Protein AF-A0A9D1NJZ1-F1 (afdb_monomer)

Nearest PDB structures (foldseek):
  5h93-assembly4_D  TM=9.867E-01  e=5.817E-16  Geobacter metallireducens GS-15
  5h93-assembly2_B  TM=9.758E-01  e=5.163E-15  Geobacter metallireducens GS-15
  5h99-assembly2_B  TM=9.747E-01  e=4.877E-14  Geobacter metallireducens GS-15
  5h98-assembly1_A  TM=9.797E-01  e=1.031E-13  Geobacter metallireducens GS-15
  1oe5-assembly1_B  TM=9.627E-01  e=1.416E-12  Xenopus laevis

Foldseek 3Di:
DDDDFDPDDQPLGGDPDPPDPDDDQLVCLVVVLCCVVQVDPCSCVVQDDDDDLAPDWQFDPDNNRDTQDLVNDDPVVNVVRLVVSLVVLLVVCVVSVHLEDEQADDVRQVSCCVSQPPHNRHYYYAYGCHPVDPVNVVPRSVRRVVRCVVVVVDD

Organism: NCBI:txid2840950

Radius of gyration: 17.0 Å; Cα contacts (8 Å, |Δi|>4): 147; chains: 1; bounding box: 35×39×45 Å

Structure (mmCIF, N/CA/C/O backbone):
data_AF-A0A9D1NJZ1-F1
#
_entry.id   AF-A0A9D1NJZ1-F1
#
loop_
_atom_site.group_PDB
_atom_site.id
_atom_site.type_symbol
_atom_site.label_atom_id
_atom_site.label_alt_id
_atom_site.label_comp_id
_atom_site.label_asym_id
_atom_site.label_entity_id
_atom_site.label_seq_id
_atom_site.pdbx_PDB_ins_code
_atom_site.Cartn_x
_atom_site.Cartn_y
_atom_site.Cartn_z
_atom_site.occupancy
_atom_site.B_iso_or_equiv
_atom_site.auth_seq_id
_atom_site.auth_comp_id
_atom_site.auth_asym_id
_atom_site.auth_atom_id
_atom_site.pdbx_PDB_model_num
ATOM 1 N N . GLY A 1 1 ? -8.636 -16.048 -10.833 1.00 86.19 1 GLY A N 1
ATOM 2 C CA . GLY A 1 1 ? -9.006 -15.225 -12.005 1.00 86.19 1 GLY A CA 1
ATOM 3 C C . GLY A 1 1 ? -7.897 -15.270 -13.041 1.00 86.19 1 GLY A C 1
ATOM 4 O O . GLY A 1 1 ? -6.781 -15.626 -12.684 1.00 86.19 1 GLY A O 1
ATOM 5 N N . PHE A 1 2 ? -8.193 -14.935 -14.298 1.00 95.12 2 PHE A N 1
ATOM 6 C CA . PHE A 1 2 ? -7.181 -14.806 -15.356 1.00 95.12 2 PHE A CA 1
ATOM 7 C C . PHE A 1 2 ? -6.346 -13.529 -15.161 1.00 95.12 2 PHE A C 1
ATOM 9 O O . PHE A 1 2 ? -6.890 -12.499 -14.768 1.00 95.12 2 PHE A O 1
ATOM 16 N N . VAL A 1 3 ? -5.039 -13.600 -15.432 1.00 97.31 3 VAL A N 1
ATOM 17 C CA . VAL A 1 3 ? -4.109 -12.461 -15.353 1.00 97.31 3 VAL A CA 1
ATOM 18 C C . VAL A 1 3 ? -3.392 -12.340 -16.694 1.00 97.31 3 VAL A C 1
ATOM 20 O O . VAL A 1 3 ? -2.697 -13.265 -17.107 1.00 97.31 3 VAL A O 1
ATOM 23 N N . GLY A 1 4 ? -3.590 -11.213 -17.379 1.00 95.75 4 GLY A N 1
ATOM 24 C CA . GLY A 1 4 ? -2.911 -10.909 -18.639 1.00 95.75 4 GLY A CA 1
ATOM 25 C C . GLY A 1 4 ? -1.466 -10.443 -18.446 1.00 95.75 4 GLY A C 1
ATOM 26 O O . GLY A 1 4 ? -0.963 -10.354 -17.325 1.00 95.75 4 GLY A O 1
ATOM 27 N N . LYS A 1 5 ? -0.808 -10.104 -19.557 1.00 95.88 5 LYS A N 1
ATOM 28 C CA . LYS A 1 5 ? 0.559 -9.570 -19.569 1.00 95.88 5 LYS A CA 1
ATOM 29 C C . LYS A 1 5 ? 0.586 -8.078 -19.903 1.00 95.88 5 LYS A C 1
ATOM 31 O O . LYS A 1 5 ? -0.270 -7.619 -20.663 1.00 95.88 5 LYS A O 1
ATOM 36 N N . PRO A 1 6 ? 1.562 -7.315 -19.377 1.00 96.19 6 PRO A N 1
ATOM 37 C CA . PRO A 1 6 ? 1.772 -5.944 -19.816 1.00 96.19 6 PRO A CA 1
ATOM 38 C C . PRO A 1 6 ? 2.194 -5.917 -21.299 1.00 96.19 6 PRO A C 1
ATOM 40 O O . PRO A 1 6 ? 2.847 -6.856 -21.757 1.00 96.19 6 PRO A O 1
ATOM 43 N N . PRO A 1 7 ? 1.902 -4.835 -22.050 1.00 96.50 7 PRO A N 1
ATOM 44 C CA . PRO A 1 7 ? 2.273 -4.731 -23.467 1.00 96.50 7 PRO A CA 1
ATOM 45 C C . PRO A 1 7 ? 3.777 -4.873 -23.727 1.00 96.50 7 PRO A C 1
ATOM 47 O O . PRO A 1 7 ? 4.197 -5.330 -24.786 1.00 96.50 7 PRO A O 1
ATOM 50 N N . ARG A 1 8 ? 4.595 -4.458 -22.753 1.00 94.88 8 ARG A N 1
ATOM 51 C CA . ARG A 1 8 ? 6.045 -4.643 -22.740 1.00 94.88 8 ARG A CA 1
ATOM 52 C C . ARG A 1 8 ? 6.431 -5.258 -21.407 1.00 94.88 8 ARG A C 1
ATOM 54 O O . ARG A 1 8 ? 6.235 -4.644 -20.361 1.00 94.88 8 ARG A O 1
ATOM 61 N N . GLU A 1 9 ? 6.966 -6.468 -21.460 1.00 95.88 9 GLU A N 1
ATOM 62 C CA . GLU A 1 9 ? 7.385 -7.230 -20.290 1.00 95.88 9 GLU A CA 1
ATOM 63 C C . GLU A 1 9 ? 8.910 -7.278 -20.230 1.00 95.88 9 GLU A C 1
ATOM 65 O O . GLU A 1 9 ? 9.574 -7.601 -21.215 1.00 95.88 9 GLU A O 1
ATOM 70 N N . HIS A 1 10 ? 9.477 -6.950 -19.071 1.00 96.06 10 HIS A N 1
ATOM 71 C CA . HIS A 1 10 ? 10.912 -7.084 -18.871 1.00 96.06 10 HIS A CA 1
ATOM 72 C C . HIS A 1 10 ? 11.255 -8.565 -18.606 1.00 96.06 10 HIS A C 1
ATOM 74 O O . HIS A 1 10 ? 10.674 -9.139 -17.682 1.00 96.06 10 HIS A O 1
ATOM 80 N N . PRO A 1 11 ? 12.236 -9.184 -19.298 1.00 94.31 11 PRO A N 1
ATOM 81 C CA . PRO A 1 11 ? 12.543 -10.614 -19.146 1.00 94.31 11 PRO A CA 1
ATOM 82 C C . PRO A 1 11 ? 12.862 -11.055 -17.708 1.00 94.31 11 PRO A C 1
ATOM 84 O O . PRO A 1 11 ? 12.484 -12.141 -17.288 1.00 94.31 11 PRO A O 1
ATOM 87 N N . ALA A 1 12 ? 13.506 -10.193 -16.911 1.00 94.56 12 ALA A N 1
ATOM 88 C CA . ALA A 1 12 ? 13.786 -10.453 -15.489 1.00 94.56 12 ALA A CA 1
ATOM 89 C C . ALA A 1 12 ? 12.567 -10.297 -14.542 1.00 94.56 12 ALA A C 1
ATOM 91 O O . ALA A 1 12 ? 12.650 -10.603 -13.346 1.00 94.56 12 ALA A O 1
ATOM 92 N N . LYS A 1 13 ? 11.435 -9.780 -15.036 1.00 94.62 13 LYS A N 1
ATOM 93 C CA . LYS A 1 13 ? 10.221 -9.472 -14.261 1.00 94.62 13 LYS A CA 1
ATOM 94 C C . LYS A 1 13 ? 8.954 -9.978 -14.978 1.00 94.62 13 LYS A C 1
ATOM 96 O O . LYS A 1 13 ? 8.049 -9.180 -15.212 1.00 94.62 13 LYS A O 1
ATOM 101 N N . PRO A 1 14 ? 8.871 -11.280 -15.315 1.00 95.50 14 PRO A N 1
ATOM 102 C CA . PRO A 1 14 ? 7.693 -11.822 -15.977 1.00 95.50 14 PRO A CA 1
ATOM 103 C C . PRO A 1 14 ? 6.471 -11.779 -15.055 1.00 95.50 14 PRO A C 1
ATOM 105 O O . PRO A 1 14 ? 6.583 -11.999 -13.844 1.00 95.50 14 PRO A O 1
ATOM 108 N N . VAL A 1 15 ? 5.307 -11.518 -15.644 1.00 97.00 15 VAL A N 1
ATOM 109 C CA . VAL A 1 15 ? 3.993 -11.602 -15.015 1.00 97.00 15 VAL A CA 1
ATOM 110 C C . VAL A 1 15 ? 3.419 -12.986 -15.301 1.00 97.00 15 VAL A C 1
ATOM 112 O O . VAL A 1 15 ? 2.928 -13.282 -16.388 1.00 97.00 15 VAL A O 1
ATOM 115 N N . GLU A 1 16 ? 3.499 -13.844 -14.289 1.00 96.81 16 GLU A N 1
ATOM 116 C CA . GLU A 1 16 ? 3.049 -15.244 -14.343 1.00 96.81 16 GLU A CA 1
ATOM 117 C C . GLU A 1 16 ? 1.679 -15.437 -13.660 1.00 96.81 16 GLU A C 1
ATOM 119 O O . GLU A 1 16 ? 1.163 -16.549 -13.563 1.00 96.81 16 GLU A O 1
ATOM 124 N N . GLY A 1 17 ? 1.072 -14.352 -13.164 1.00 96.62 17 GLY A N 1
ATOM 125 C CA . GLY A 1 17 ? -0.200 -14.390 -12.444 1.00 96.62 17 GLY A CA 1
ATOM 126 C C . GLY A 1 17 ? -0.156 -15.340 -11.243 1.00 96.62 17 GLY A C 1
ATOM 127 O O . GLY A 1 17 ? 0.803 -15.344 -10.473 1.00 96.62 17 GLY A O 1
ATOM 128 N N . PHE A 1 18 ? -1.189 -16.174 -11.106 1.00 96.94 18 PHE A N 1
ATOM 129 C CA . PHE A 1 18 ? -1.283 -17.180 -10.040 1.00 96.94 18 PHE A CA 1
ATOM 130 C C . PHE A 1 18 ? -0.278 -18.337 -10.180 1.00 96.94 18 PHE A C 1
ATOM 132 O O . PHE A 1 18 ? -0.122 -19.102 -9.235 1.00 96.94 18 PHE A O 1
ATOM 139 N N . ALA A 1 19 ? 0.410 -18.465 -11.321 1.00 96.25 19 ALA A N 1
ATOM 140 C CA . ALA A 1 19 ? 1.456 -19.466 -11.526 1.00 96.25 19 ALA A CA 1
ATOM 141 C C . ALA A 1 19 ? 2.852 -18.983 -11.084 1.00 96.25 19 ALA A C 1
ATOM 143 O O . ALA A 1 19 ? 3.814 -19.741 -11.179 1.00 96.25 19 ALA A O 1
ATOM 144 N N . CYS A 1 20 ? 2.982 -17.740 -10.602 1.00 96.94 20 CYS A N 1
ATOM 145 C CA . CYS A 1 20 ? 4.254 -17.199 -10.128 1.00 96.94 20 CYS A CA 1
ATOM 146 C C . CYS A 1 20 ? 4.817 -18.052 -8.972 1.00 96.94 20 CYS A C 1
ATOM 148 O O . CYS A 1 20 ? 4.183 -18.137 -7.917 1.00 96.94 20 CYS A O 1
ATOM 150 N N . PRO A 1 21 ? 6.027 -18.631 -9.102 1.00 95.88 21 PRO A N 1
ATOM 151 C CA . PRO A 1 21 ? 6.611 -19.475 -8.058 1.00 95.88 21 PRO A CA 1
ATOM 152 C C . PRO A 1 21 ? 7.245 -18.656 -6.922 1.00 95.88 21 PRO A C 1
ATOM 154 O O . PRO A 1 21 ? 7.689 -19.207 -5.913 1.00 95.88 21 PRO A O 1
ATOM 157 N N . ARG A 1 22 ? 7.347 -17.330 -7.085 1.00 95.19 22 ARG A N 1
ATOM 158 C CA . ARG A 1 22 ? 8.000 -16.436 -6.126 1.00 95.19 22 ARG A CA 1
ATOM 159 C C . ARG A 1 22 ? 7.018 -15.998 -5.045 1.00 95.19 22 ARG A C 1
ATOM 161 O O . ARG A 1 22 ? 5.9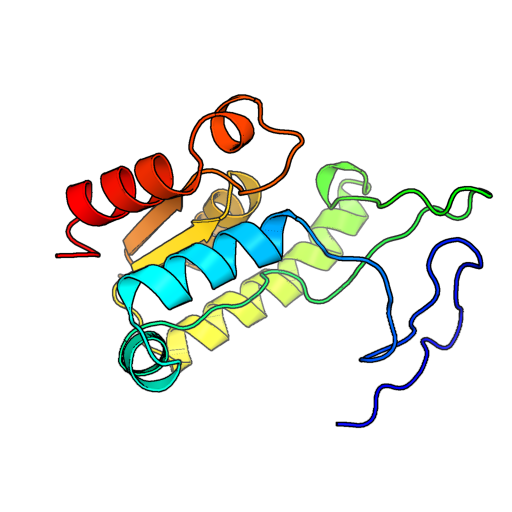40 -15.494 -5.337 1.00 95.19 22 ARG A O 1
ATOM 168 N N . SER A 1 23 ? 7.450 -16.091 -3.789 1.00 94.00 23 SER A N 1
ATOM 169 C CA . SER A 1 23 ? 6.730 -15.513 -2.653 1.00 94.00 23 SER A CA 1
ATOM 170 C C . SER A 1 23 ? 7.249 -14.108 -2.360 1.00 94.00 23 SER A C 1
ATOM 172 O O . SER A 1 23 ? 8.434 -13.919 -2.087 1.00 94.00 23 SER A O 1
ATOM 174 N N . GLU A 1 24 ? 6.354 -13.124 -2.335 1.00 95.25 24 GLU A N 1
ATOM 175 C CA . GLU A 1 24 ? 6.681 -11.767 -1.895 1.00 95.25 24 GLU A CA 1
ATOM 176 C C . GLU A 1 24 ? 6.655 -11.708 -0.357 1.00 95.25 24 GLU A C 1
ATOM 178 O O . GLU A 1 24 ? 5.639 -11.989 0.280 1.00 95.25 24 GLU A O 1
ATOM 183 N N . VAL A 1 25 ? 7.808 -11.427 0.258 1.00 95.56 25 VAL A N 1
ATOM 184 C CA . VAL A 1 25 ? 8.009 -11.545 1.715 1.00 95.56 25 VAL A CA 1
ATOM 185 C C . VAL A 1 25 ? 7.184 -10.521 2.496 1.00 95.56 25 VAL A C 1
ATOM 187 O O . VAL A 1 25 ? 6.670 -10.839 3.568 1.00 95.56 25 VAL A O 1
ATOM 190 N N . SER A 1 26 ? 7.048 -9.304 1.976 1.00 95.38 26 SER A N 1
ATOM 191 C CA . SER A 1 26 ? 6.344 -8.203 2.636 1.00 95.38 26 SER A CA 1
ATOM 192 C C . SER A 1 26 ? 4.849 -8.505 2.740 1.00 95.38 26 SER A C 1
ATOM 194 O O . SER A 1 26 ? 4.281 -8.426 3.826 1.00 95.38 26 SER A O 1
ATOM 196 N N . GLY A 1 27 ? 4.233 -8.939 1.643 1.00 96.69 27 GLY A N 1
ATOM 197 C CA . GLY A 1 27 ? 2.845 -9.371 1.560 1.00 96.69 27 GLY A CA 1
ATOM 198 C C . GLY A 1 27 ? 2.597 -10.630 2.378 1.00 96.69 27 GLY A C 1
ATOM 199 O O . GLY A 1 27 ? 1.612 -10.690 3.105 1.00 96.69 27 GLY A O 1
ATOM 200 N N . LYS A 1 28 ? 3.523 -11.601 2.363 1.00 97.06 28 LYS A N 1
ATOM 201 C CA . LYS A 1 28 ? 3.428 -12.783 3.235 1.00 97.06 28 LYS A CA 1
ATOM 202 C C . LYS A 1 28 ? 3.389 -12.398 4.718 1.00 97.06 28 LYS A C 1
ATOM 204 O O . LYS A 1 28 ? 2.599 -12.968 5.463 1.00 97.06 28 LYS A O 1
ATOM 209 N N . ARG A 1 29 ? 4.217 -11.440 5.149 1.00 97.50 29 ARG A N 1
ATOM 210 C CA . ARG A 1 29 ? 4.210 -10.919 6.529 1.00 97.50 29 ARG A CA 1
ATOM 211 C C . ARG A 1 29 ? 2.910 -10.175 6.845 1.00 97.50 29 ARG A C 1
ATOM 213 O O . ARG A 1 29 ? 2.293 -10.468 7.862 1.00 97.50 29 ARG A O 1
ATOM 220 N N . LEU A 1 30 ? 2.490 -9.266 5.963 1.00 97.88 30 LEU A N 1
ATOM 221 C CA . LEU A 1 30 ? 1.275 -8.461 6.121 1.00 97.88 30 LEU A CA 1
ATOM 222 C C . LEU A 1 30 ? 0.023 -9.336 6.243 1.00 97.88 30 LEU A C 1
ATOM 224 O O . LEU A 1 30 ? -0.665 -9.306 7.260 1.00 97.88 30 LEU A O 1
ATOM 228 N N . TRP A 1 31 ? -0.238 -10.158 5.228 1.00 98.19 31 TRP A N 1
ATOM 229 C CA . TRP A 1 31 ? -1.418 -11.017 5.188 1.00 98.19 31 TRP A CA 1
ATOM 230 C C . TRP A 1 31 ? -1.338 -12.161 6.199 1.00 98.19 31 TRP A C 1
ATOM 232 O O . TRP A 1 31 ? -2.369 -12.608 6.693 1.00 98.19 31 TRP A O 1
ATOM 242 N N . GLY A 1 32 ? -0.128 -12.606 6.552 1.00 97.94 32 GLY A N 1
ATOM 243 C CA . GLY A 1 32 ? 0.094 -13.559 7.637 1.00 97.94 32 GLY A CA 1
ATOM 244 C C . GLY A 1 32 ? -0.389 -13.026 8.987 1.00 97.94 32 GLY A C 1
ATOM 245 O O . GLY A 1 32 ? -1.159 -13.713 9.650 1.00 97.94 32 GLY A O 1
ATOM 246 N N . LEU A 1 33 ? -0.019 -11.789 9.346 1.00 97.88 33 LEU A N 1
ATOM 247 C CA . LEU A 1 33 ? -0.494 -11.134 10.572 1.00 97.88 33 LEU A CA 1
ATOM 248 C C . LEU A 1 33 ? -2.019 -10.997 10.585 1.00 97.88 33 LEU A C 1
ATOM 250 O O . LEU A 1 33 ? -2.656 -11.295 11.591 1.00 97.88 33 LEU A O 1
ATOM 254 N N . PHE A 1 34 ? -2.620 -10.559 9.477 1.00 97.75 34 PHE A N 1
ATOM 255 C CA . PHE A 1 34 ? -4.075 -10.409 9.423 1.00 97.75 34 PHE A CA 1
ATOM 256 C C . PHE A 1 34 ? -4.790 -11.758 9.520 1.00 97.75 34 PHE A C 1
ATOM 258 O O . PHE A 1 34 ? -5.770 -11.878 10.246 1.00 97.75 34 PHE A O 1
ATOM 265 N N . ARG A 1 35 ? -4.262 -12.806 8.882 1.00 97.94 35 ARG A N 1
ATOM 266 C CA . ARG A 1 35 ? -4.788 -14.164 9.045 1.00 97.94 35 ARG A CA 1
ATOM 267 C C . ARG A 1 35 ? -4.709 -14.636 10.498 1.00 97.94 35 ARG A C 1
ATOM 269 O O . ARG A 1 35 ? -5.680 -15.194 10.992 1.00 97.94 35 ARG A O 1
ATOM 276 N N . GLU A 1 36 ? -3.576 -14.431 11.165 1.00 97.81 36 GLU A N 1
ATOM 277 C CA . GLU A 1 36 ? -3.382 -14.832 12.565 1.00 97.81 36 GLU A CA 1
ATOM 278 C C . GLU A 1 36 ? -4.338 -14.091 13.508 1.00 97.81 36 GLU A C 1
ATOM 280 O O . GLU A 1 36 ? -4.941 -14.708 14.380 1.00 97.81 36 GLU A O 1
ATOM 285 N N . ARG A 1 37 ? -4.518 -12.783 13.299 1.00 97.06 37 ARG A N 1
ATOM 286 C CA . ARG A 1 37 ? -5.340 -11.934 14.165 1.00 97.06 37 ARG A CA 1
ATOM 287 C C . ARG A 1 37 ? -6.845 -12.085 13.932 1.00 97.06 37 ARG A C 1
ATOM 289 O O . ARG A 1 37 ? -7.601 -12.078 14.896 1.00 97.06 37 ARG A O 1
ATOM 296 N N . PHE A 1 38 ? -7.282 -12.173 12.676 1.00 97.44 38 PHE A N 1
ATOM 297 C CA . PHE A 1 38 ? -8.705 -12.117 12.312 1.00 97.44 38 PHE A CA 1
ATOM 298 C C . PHE A 1 38 ? -9.299 -13.490 11.962 1.00 97.44 38 PHE A C 1
ATOM 300 O O . PHE A 1 38 ? -10.519 -13.652 11.961 1.00 97.44 38 PHE A O 1
ATOM 307 N N . GLY A 1 39 ? -8.464 -14.500 11.694 1.00 98.12 39 GLY A N 1
ATOM 308 C CA . GLY A 1 39 ? -8.882 -15.863 11.355 1.00 98.12 39 GLY A CA 1
ATOM 309 C C . GLY A 1 39 ? -9.401 -15.995 9.922 1.00 98.12 39 GLY A C 1
ATOM 310 O O . GLY A 1 39 ? -8.810 -16.722 9.119 1.00 98.12 39 GLY A O 1
ATOM 311 N N . THR A 1 40 ? -10.477 -15.279 9.590 1.00 98.00 40 THR A N 1
ATOM 312 C CA . THR A 1 40 ? -11.088 -15.262 8.255 1.00 98.00 40 THR A CA 1
ATOM 313 C C . THR A 1 40 ? -10.926 -13.901 7.567 1.00 98.00 40 THR A C 1
ATOM 315 O O . THR A 1 40 ? -10.777 -12.878 8.244 1.00 98.00 40 THR A O 1
ATOM 318 N N . PRO A 1 41 ? -10.955 -13.852 6.221 1.00 98.00 41 PRO A N 1
ATOM 319 C CA . PRO A 1 41 ? -10.972 -12.591 5.486 1.00 98.00 41 PRO A CA 1
ATOM 320 C C . PRO A 1 41 ? -12.157 -11.698 5.861 1.00 98.00 41 PRO A C 1
ATOM 322 O O . PRO A 1 41 ? -11.976 -10.494 5.982 1.00 98.00 41 PRO A O 1
ATOM 325 N N . GLU A 1 42 ? -13.343 -12.266 6.088 1.00 98.44 42 GLU A N 1
ATOM 326 C CA . GLU A 1 42 ? -14.565 -11.518 6.413 1.00 98.44 42 GLU A CA 1
ATOM 327 C C . GLU A 1 42 ? -14.396 -10.706 7.700 1.00 98.44 42 GLU A C 1
ATOM 329 O O . GLU A 1 42 ? -14.796 -9.549 7.750 1.00 98.44 42 GLU A O 1
ATOM 334 N N . ASN A 1 43 ? -13.728 -11.272 8.709 1.00 98.12 43 ASN A N 1
ATOM 335 C CA . ASN A 1 43 ? -13.458 -10.573 9.965 1.00 98.12 43 ASN A CA 1
ATOM 336 C C . ASN A 1 43 ? -12.484 -9.399 9.791 1.00 98.12 43 ASN A C 1
ATOM 338 O O . ASN A 1 43 ? -12.601 -8.407 10.502 1.00 98.12 43 ASN A O 1
ATOM 342 N N . PHE A 1 44 ? -11.518 -9.503 8.870 1.00 98.12 44 PHE A N 1
ATOM 343 C CA . PHE A 1 44 ? -10.635 -8.383 8.535 1.00 98.12 44 PHE A CA 1
ATOM 344 C C . PHE A 1 44 ? -11.395 -7.326 7.728 1.00 98.12 44 PHE A C 1
ATOM 346 O O . PHE A 1 44 ? -11.411 -6.157 8.090 1.00 98.12 44 PHE A O 1
ATOM 353 N N . PHE A 1 45 ? -12.068 -7.732 6.651 1.00 98.19 45 PHE A N 1
ATOM 354 C CA . PHE A 1 45 ? -12.726 -6.802 5.733 1.00 98.19 45 PHE A CA 1
ATOM 355 C C . PHE A 1 45 ? -14.024 -6.187 6.270 1.00 98.19 45 PHE A C 1
ATOM 357 O O . PHE A 1 45 ? -14.541 -5.267 5.642 1.00 98.19 45 PHE A O 1
ATOM 364 N N . ALA A 1 46 ? -14.533 -6.648 7.417 1.00 97.75 46 ALA A N 1
ATOM 365 C CA . ALA A 1 46 ? -15.640 -5.998 8.115 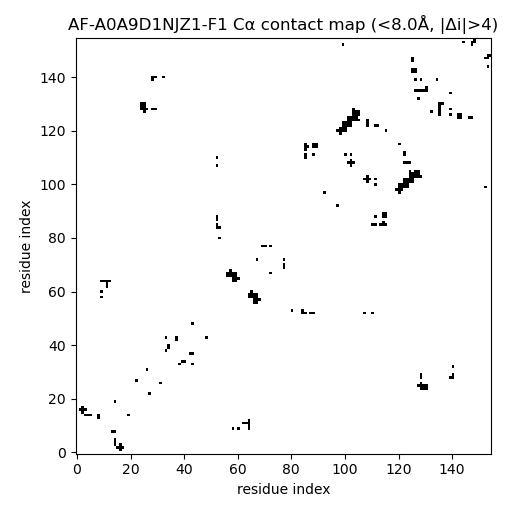1.00 97.75 46 ALA A CA 1
ATOM 366 C C . ALA A 1 46 ? -15.305 -4.545 8.499 1.00 97.75 46 ALA A C 1
ATOM 368 O O . ALA A 1 46 ? -16.157 -3.678 8.361 1.00 97.75 46 ALA A O 1
ATOM 369 N N . GLU A 1 47 ? -14.064 -4.282 8.929 1.00 96.88 47 GLU A N 1
ATOM 370 C CA . GLU A 1 47 ? -13.637 -2.971 9.455 1.00 96.88 47 GLU A CA 1
ATOM 371 C C . GLU A 1 47 ? -12.296 -2.485 8.864 1.00 96.88 47 GLU A C 1
ATOM 373 O O . GLU A 1 47 ? -11.803 -1.407 9.206 1.00 96.88 47 GLU A O 1
ATOM 378 N N . HIS A 1 48 ? -11.661 -3.262 7.975 1.00 98.31 48 HIS A N 1
ATOM 379 C CA . HIS A 1 48 ? -10.372 -2.917 7.370 1.00 98.31 48 HIS A CA 1
ATOM 380 C C . HIS A 1 48 ? -10.395 -3.028 5.847 1.00 98.31 48 HIS A C 1
ATOM 382 O O . HIS A 1 48 ? -10.994 -3.918 5.254 1.00 98.31 48 HIS A O 1
ATOM 388 N N . PHE A 1 49 ? -9.637 -2.150 5.195 1.00 98.12 49 PHE A N 1
ATOM 389 C CA . PHE A 1 49 ? -9.389 -2.204 3.760 1.00 98.12 49 PHE A CA 1
ATOM 390 C C . PHE A 1 49 ? -7.914 -1.916 3.478 1.00 98.12 49 PHE A C 1
ATOM 392 O O . PHE A 1 49 ? -7.291 -1.093 4.150 1.00 98.12 49 PHE A O 1
ATOM 399 N N . ALA A 1 50 ? -7.338 -2.597 2.486 1.00 97.62 50 ALA A N 1
ATOM 400 C CA . ALA A 1 50 ? -5.941 -2.425 2.103 1.00 97.62 50 ALA A CA 1
ATOM 401 C C . ALA A 1 50 ? -5.840 -1.960 0.648 1.00 97.62 50 ALA A C 1
ATOM 403 O O . ALA A 1 50 ? -6.331 -2.626 -0.262 1.00 97.62 50 ALA A O 1
ATOM 404 N N . ALA A 1 51 ? -5.144 -0.845 0.432 1.00 97.19 51 ALA A N 1
ATOM 405 C CA . ALA A 1 51 ? -4.896 -0.276 -0.886 1.00 97.19 51 ALA A CA 1
ATOM 406 C C . ALA A 1 51 ? -3.441 0.180 -1.021 1.00 97.19 51 ALA A C 1
ATOM 408 O O . ALA A 1 51 ? -2.805 0.587 -0.048 1.00 97.19 51 ALA A O 1
ATOM 409 N N . ASN A 1 52 ? -2.930 0.152 -2.250 1.00 96.12 52 ASN A N 1
ATOM 410 C CA . ASN A 1 52 ? -1.698 0.852 -2.589 1.00 96.12 52 ASN A CA 1
ATOM 411 C C . ASN A 1 52 ? -2.021 2.301 -2.949 1.00 96.12 52 ASN A C 1
ATOM 413 O O . ASN A 1 52 ? -2.994 2.564 -3.648 1.00 96.12 52 ASN A O 1
ATOM 417 N N . PHE A 1 53 ? -1.151 3.224 -2.541 1.00 95.62 53 PHE A N 1
ATOM 418 C CA . PHE A 1 53 ? -1.218 4.618 -2.984 1.00 95.62 53 PHE A CA 1
ATOM 419 C C . PHE A 1 53 ? -1.087 4.737 -4.510 1.00 95.62 53 PHE A C 1
ATOM 421 O O . PHE A 1 53 ? -1.831 5.466 -5.157 1.00 95.62 53 PHE A O 1
ATOM 428 N N . CYS A 1 54 ? -0.148 3.982 -5.085 1.00 94.12 54 CYS A N 1
ATOM 429 C CA . CYS A 1 54 ? 0.112 3.950 -6.515 1.00 94.12 54 CYS A CA 1
ATOM 430 C C . CYS A 1 54 ? -0.030 2.515 -7.049 1.00 94.12 54 CYS A C 1
ATOM 432 O O . CYS A 1 54 ? 0.606 1.610 -6.502 1.00 94.12 54 CYS A O 1
ATOM 434 N N . PRO A 1 55 ? -0.826 2.286 -8.112 1.00 94.38 55 PRO A N 1
ATOM 435 C CA . PRO A 1 55 ? -0.997 0.962 -8.707 1.00 94.38 55 PRO A CA 1
ATOM 436 C C . PRO A 1 55 ? 0.121 0.586 -9.695 1.00 94.38 55 PRO A C 1
ATOM 438 O O . PRO A 1 55 ? 0.128 -0.532 -10.208 1.00 94.38 55 PRO A O 1
ATOM 441 N N . LEU A 1 56 ? 1.043 1.505 -10.004 1.00 94.44 56 LEU A N 1
ATOM 442 C CA . LEU A 1 56 ? 2.080 1.307 -11.015 1.00 94.44 56 LEU A CA 1
ATOM 443 C C . LEU A 1 56 ? 3.371 0.740 -10.420 1.00 94.44 56 LEU A C 1
ATOM 445 O O . LEU A 1 56 ? 3.799 1.105 -9.325 1.00 94.44 56 LEU A O 1
ATOM 449 N N . LEU A 1 57 ? 4.026 -0.117 -11.204 1.00 94.25 57 LEU A N 1
ATOM 450 C CA . LEU A 1 57 ? 5.363 -0.636 -10.943 1.00 94.25 57 LEU A CA 1
ATOM 451 C C . LEU A 1 57 ? 6.330 -0.068 -11.985 1.00 94.25 57 LEU A C 1
ATOM 453 O O . LEU A 1 57 ? 6.138 -0.278 -13.182 1.00 94.25 57 LEU A O 1
ATOM 457 N N . PHE A 1 58 ? 7.388 0.601 -11.532 1.00 94.50 58 PHE A N 1
ATOM 458 C CA . PHE A 1 58 ? 8.420 1.145 -12.410 1.00 94.50 58 PHE A CA 1
ATOM 459 C C . PHE A 1 58 ? 9.641 0.229 -12.410 1.00 94.50 58 PHE A C 1
ATOM 461 O O . PHE A 1 58 ? 10.157 -0.158 -11.361 1.00 94.50 58 PHE A O 1
ATOM 468 N N . ILE A 1 59 ? 10.111 -0.131 -13.599 1.00 94.38 59 ILE A N 1
ATOM 469 C CA . ILE A 1 59 ? 11.235 -1.047 -13.787 1.00 94.38 59 ILE A CA 1
ATOM 470 C C . ILE A 1 59 ? 12.272 -0.339 -14.653 1.00 94.38 59 ILE A C 1
ATOM 472 O O . ILE A 1 59 ? 11.953 0.149 -15.735 1.00 94.38 59 ILE A O 1
ATOM 476 N N . ALA A 1 60 ? 13.518 -0.288 -14.186 1.00 92.75 60 ALA A N 1
ATOM 477 C CA . ALA A 1 60 ? 14.622 0.244 -14.972 1.00 92.75 60 ALA A CA 1
ATOM 478 C C . ALA A 1 60 ? 14.859 -0.621 -16.218 1.00 92.75 60 ALA A C 1
ATOM 480 O O . ALA A 1 60 ? 14.899 -1.845 -16.113 1.00 92.75 60 ALA A O 1
ATOM 481 N N . GLY A 1 61 ? 15.117 0.009 -17.366 1.00 90.50 61 GLY A N 1
ATOM 482 C CA . GLY A 1 61 ? 15.421 -0.674 -18.633 1.00 90.50 61 GLY A CA 1
ATOM 483 C C . GLY A 1 61 ? 16.801 -1.343 -18.705 1.00 90.50 61 GLY A C 1
ATOM 484 O O . GLY A 1 61 ? 17.311 -1.558 -19.797 1.00 90.50 61 GLY A O 1
ATOM 485 N N . ASN A 1 62 ? 17.434 -1.627 -17.563 1.00 91.62 62 ASN A N 1
ATOM 486 C CA . ASN A 1 62 ? 18.682 -2.387 -17.508 1.00 91.62 62 ASN A CA 1
ATOM 487 C C . ASN A 1 62 ? 18.400 -3.891 -17.487 1.00 91.62 62 ASN A C 1
ATOM 489 O O . ASN A 1 62 ? 17.336 -4.303 -17.050 1.00 91.62 62 ASN A O 1
ATOM 493 N N . GLU A 1 63 ? 19.386 -4.717 -17.841 1.00 91.00 63 GLU A N 1
ATOM 494 C CA . GLU A 1 63 ? 19.240 -6.182 -17.936 1.00 91.00 63 GLU A CA 1
ATOM 495 C C . GLU A 1 63 ? 18.651 -6.856 -16.685 1.00 91.00 63 GLU A C 1
ATOM 497 O O . GLU A 1 63 ? 18.021 -7.910 -16.767 1.00 91.00 63 GLU A O 1
ATOM 502 N N . ARG A 1 64 ? 18.842 -6.259 -15.503 1.00 91.88 64 ARG A N 1
ATOM 503 C CA . ARG A 1 64 ? 18.366 -6.812 -14.228 1.00 91.88 64 ARG A CA 1
ATOM 504 C C . ARG A 1 64 ? 16.919 -6.438 -13.906 1.00 91.88 64 ARG A C 1
ATOM 506 O O . ARG A 1 64 ? 16.374 -6.968 -12.936 1.00 91.88 64 ARG A O 1
ATOM 513 N N . GLY A 1 65 ? 16.298 -5.526 -14.657 1.00 92.25 65 GLY A N 1
ATOM 514 C CA . GLY A 1 65 ? 14.949 -5.033 -14.388 1.00 92.25 65 GLY A CA 1
ATOM 515 C C . GLY A 1 65 ? 14.806 -4.521 -12.954 1.00 92.25 65 GLY A C 1
ATOM 516 O O . GLY A 1 65 ? 13.911 -4.953 -12.220 1.00 92.25 65 GLY A O 1
ATOM 517 N N . LYS A 1 66 ? 15.740 -3.672 -12.498 1.00 93.38 66 LYS A N 1
ATOM 518 C CA . LYS A 1 66 ? 15.720 -3.150 -11.120 1.00 93.38 66 LYS A CA 1
ATOM 519 C C . LYS A 1 66 ? 14.402 -2.410 -10.859 1.00 93.38 66 LYS A C 1
ATOM 521 O O . LYS A 1 66 ? 14.001 -1.572 -11.660 1.00 93.38 66 LYS A O 1
ATOM 526 N N . ASN A 1 67 ? 13.769 -2.692 -9.719 1.00 92.69 67 ASN A N 1
ATOM 527 C CA . ASN A 1 67 ? 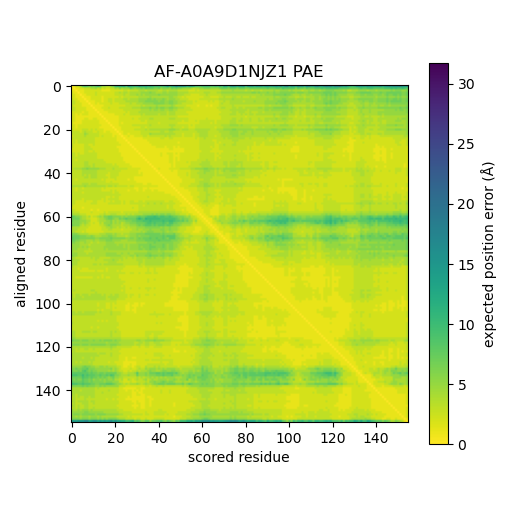12.594 -1.945 -9.280 1.00 92.69 67 ASN A CA 1
ATOM 528 C C . ASN A 1 67 ? 12.977 -0.490 -8.985 1.00 92.69 67 ASN A C 1
ATOM 530 O O . ASN A 1 67 ? 13.922 -0.257 -8.226 1.00 92.69 67 ASN A O 1
ATOM 534 N N . LEU A 1 68 ? 12.245 0.455 -9.562 1.00 92.00 68 LEU A N 1
ATOM 535 C CA . LEU A 1 68 ? 12.367 1.877 -9.278 1.00 92.00 68 LEU A CA 1
ATOM 536 C C . LEU A 1 68 ? 11.244 2.260 -8.321 1.00 92.00 68 LEU A C 1
ATOM 538 O O . LEU A 1 68 ? 10.062 2.141 -8.641 1.00 92.00 68 LEU A O 1
ATOM 542 N N . THR A 1 69 ? 11.611 2.681 -7.116 1.00 86.50 69 THR A N 1
ATOM 543 C CA . THR A 1 69 ? 10.641 3.293 -6.204 1.00 86.50 69 THR A CA 1
ATOM 544 C C . THR A 1 69 ? 10.366 4.729 -6.650 1.00 86.50 69 THR A C 1
ATOM 546 O O . THR A 1 69 ? 11.172 5.288 -7.396 1.00 86.50 69 THR A O 1
ATOM 549 N N . PRO A 1 70 ? 9.284 5.373 -6.175 1.00 82.69 70 PRO A N 1
ATOM 550 C CA . PRO A 1 70 ? 9.050 6.789 -6.456 1.00 82.69 70 PRO A CA 1
ATOM 551 C C . PRO A 1 70 ? 10.267 7.667 -6.129 1.00 82.69 70 PRO A C 1
ATOM 553 O O . PRO A 1 70 ? 10.597 8.559 -6.891 1.00 82.69 70 PRO A O 1
ATOM 556 N N . GLU A 1 71 ? 11.009 7.349 -5.064 1.00 82.12 71 GLU A N 1
ATOM 557 C CA . GLU A 1 71 ? 12.276 8.001 -4.673 1.00 82.12 71 GLU A CA 1
ATOM 558 C C . GLU A 1 71 ? 13.372 7.946 -5.756 1.00 82.12 71 GLU A C 1
ATOM 560 O O . GLU A 1 71 ? 14.304 8.744 -5.738 1.00 82.12 71 GLU A O 1
ATOM 565 N N . ASN A 1 72 ? 13.304 6.980 -6.677 1.00 89.12 72 ASN A N 1
ATOM 566 C CA . ASN A 1 72 ? 14.245 6.832 -7.787 1.00 89.12 72 ASN A CA 1
ATOM 567 C C . ASN A 1 72 ? 13.799 7.556 -9.064 1.00 89.12 72 ASN A C 1
ATOM 569 O O . ASN A 1 72 ? 14.552 7.551 -10.034 1.00 89.12 72 ASN A O 1
ATOM 573 N N . LEU A 1 73 ? 12.599 8.138 -9.075 1.00 89.19 73 LEU A N 1
ATOM 574 C CA . LEU A 1 73 ? 12.091 8.935 -10.186 1.00 89.19 73 LEU A CA 1
ATOM 575 C C . LEU A 1 73 ? 12.546 10.395 -10.041 1.00 89.19 73 LEU A C 1
ATOM 577 O O . LEU A 1 73 ? 12.831 10.876 -8.936 1.00 89.19 73 LEU A O 1
ATOM 581 N N . SER A 1 74 ? 12.595 11.126 -11.154 1.00 92.56 74 SER A N 1
ATOM 582 C CA . SER A 1 74 ? 12.854 12.568 -11.131 1.00 92.56 74 SER A CA 1
ATOM 583 C C . SER A 1 74 ? 11.792 13.313 -10.308 1.00 92.56 74 SER A C 1
ATOM 585 O O . SER A 1 74 ? 10.735 12.781 -9.966 1.00 92.56 74 SER A O 1
ATOM 587 N N . ALA A 1 75 ? 12.074 14.557 -9.915 1.00 91.00 75 ALA A N 1
ATOM 588 C CA . ALA A 1 75 ? 11.073 15.373 -9.220 1.00 91.00 75 ALA A CA 1
ATOM 589 C C . ALA A 1 75 ? 9.801 15.564 -10.069 1.00 91.00 75 ALA A C 1
ATOM 591 O O . ALA A 1 75 ? 8.700 15.433 -9.545 1.00 91.00 75 ALA A O 1
ATOM 592 N N . GLU A 1 76 ? 9.965 15.787 -11.373 1.00 93.44 76 GLU A N 1
ATOM 593 C CA . GLU A 1 76 ? 8.866 15.967 -12.323 1.00 93.44 76 GLU A CA 1
ATOM 594 C C . GLU A 1 76 ? 8.005 14.701 -12.461 1.00 93.44 76 GLU A C 1
ATOM 596 O O . GLU A 1 76 ? 6.788 14.760 -12.295 1.00 93.44 76 GLU A O 1
ATOM 601 N N . GLU A 1 77 ? 8.623 13.532 -12.663 1.00 93.44 77 GLU A N 1
ATOM 602 C CA . GLU A 1 77 ? 7.896 12.254 -12.748 1.00 93.44 77 GLU A CA 1
ATOM 603 C C . GLU A 1 77 ? 7.178 11.909 -11.439 1.00 93.44 77 GLU A C 1
ATOM 605 O O . GLU A 1 77 ? 6.057 11.399 -11.457 1.00 93.44 77 GLU A O 1
ATOM 610 N N . ARG A 1 78 ? 7.806 12.194 -10.289 1.00 91.94 78 ARG A N 1
ATOM 611 C CA . ARG A 1 78 ? 7.163 12.006 -8.982 1.00 91.94 78 ARG A CA 1
ATOM 612 C C . ARG A 1 78 ? 5.926 12.871 -8.841 1.00 91.94 78 ARG A C 1
ATOM 614 O O . ARG A 1 78 ? 4.934 12.387 -8.309 1.00 91.94 78 ARG A O 1
ATOM 621 N N . GLU A 1 79 ? 5.976 14.121 -9.281 1.00 90.56 79 GLU A N 1
ATOM 622 C CA . GLU A 1 79 ? 4.833 15.023 -9.169 1.00 90.56 79 GLU A CA 1
ATOM 623 C C . GLU A 1 79 ? 3.687 14.594 -10.088 1.00 90.56 79 GLU A C 1
ATOM 625 O O . GLU A 1 79 ? 2.54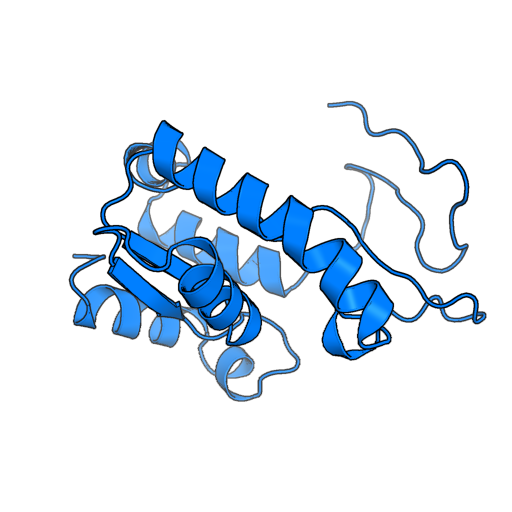5 14.475 -9.640 1.00 90.56 79 GLU A O 1
ATOM 630 N N . ALA A 1 80 ? 4.012 14.227 -11.331 1.00 94.31 80 ALA A N 1
ATOM 631 C CA . ALA A 1 80 ? 3.050 13.674 -12.281 1.00 94.31 80 ALA A CA 1
ATOM 632 C C . ALA A 1 80 ? 2.381 12.383 -11.771 1.00 94.31 80 ALA A C 1
ATOM 634 O O . ALA A 1 80 ? 1.225 12.115 -12.096 1.00 94.31 80 ALA A O 1
ATOM 635 N N . LEU A 1 81 ? 3.089 11.593 -10.956 1.00 94.56 81 LEU A N 1
ATOM 636 C CA . LEU A 1 81 ? 2.547 10.408 -10.291 1.00 94.56 81 LEU A CA 1
ATOM 637 C C . LEU A 1 81 ? 1.704 10.751 -9.057 1.00 94.56 81 LEU A C 1
ATOM 639 O O . LEU A 1 81 ? 0.650 10.159 -8.836 1.00 94.56 81 LEU A O 1
ATOM 643 N N . ASN A 1 82 ? 2.185 11.679 -8.231 1.00 94.31 82 ASN A N 1
ATOM 644 C CA . ASN A 1 82 ? 1.564 12.022 -6.959 1.00 94.31 82 ASN A CA 1
ATOM 645 C C . ASN A 1 82 ? 0.167 12.602 -7.151 1.00 94.31 82 ASN A C 1
ATOM 647 O O . ASN A 1 82 ? -0.742 12.172 -6.455 1.00 94.31 82 ASN A O 1
ATOM 651 N N . ALA A 1 83 ? -0.021 13.519 -8.102 1.00 94.25 83 ALA A N 1
ATOM 652 C CA . ALA A 1 83 ? -1.305 14.187 -8.308 1.00 94.25 83 ALA A CA 1
ATOM 653 C C . ALA A 1 83 ? -2.491 13.213 -8.528 1.00 94.25 83 ALA A C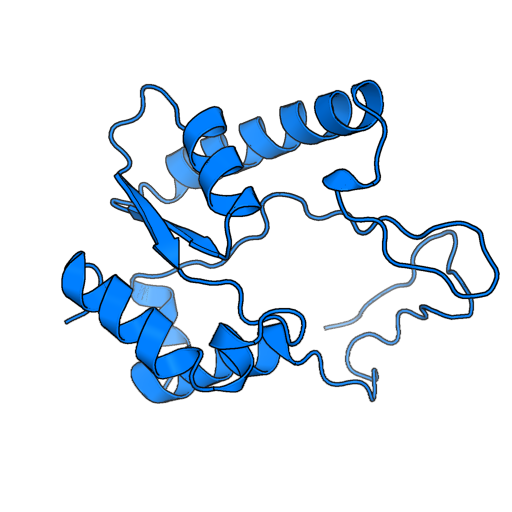 1
ATOM 655 O O . ALA A 1 83 ? -3.466 13.288 -7.773 1.00 94.25 83 ALA A O 1
ATOM 656 N N . PRO A 1 84 ? -2.447 12.257 -9.484 1.00 97.25 84 PRO A N 1
ATOM 657 C CA . PRO A 1 84 ? -3.536 11.293 -9.655 1.00 97.25 84 PRO A CA 1
ATOM 658 C C . PRO A 1 84 ? -3.656 10.302 -8.488 1.00 97.25 84 PRO A C 1
ATOM 660 O O . PRO A 1 84 ? -4.769 9.907 -8.139 1.00 97.25 84 PRO A O 1
ATOM 663 N N . CYS A 1 85 ? -2.549 9.906 -7.855 1.00 97.75 85 CYS A N 1
ATOM 664 C CA . CYS A 1 85 ? -2.575 8.985 -6.715 1.00 97.75 85 CYS A CA 1
ATOM 665 C C . CYS A 1 85 ? -3.141 9.632 -5.437 1.00 97.75 85 CYS A C 1
ATOM 667 O O . CYS A 1 85 ? -3.890 8.988 -4.703 1.00 97.75 85 CYS A O 1
ATOM 669 N N . ASP A 1 86 ? -2.852 10.912 -5.195 1.00 97.94 86 ASP A N 1
ATOM 670 C CA . ASP A 1 86 ? -3.433 11.696 -4.104 1.00 97.94 86 ASP A CA 1
ATOM 671 C C . ASP A 1 86 ? -4.948 11.849 -4.312 1.00 97.94 86 ASP A C 1
ATOM 673 O O . ASP A 1 86 ? -5.725 11.626 -3.382 1.00 97.94 86 ASP A O 1
ATOM 677 N N . ALA A 1 87 ? -5.383 12.154 -5.541 1.00 97.81 87 ALA A N 1
ATOM 678 C CA . ALA A 1 87 ? -6.802 12.225 -5.887 1.00 97.81 87 ALA A CA 1
ATOM 679 C C . ALA A 1 87 ? -7.512 10.874 -5.688 1.00 97.81 87 ALA A C 1
ATOM 681 O O . ALA A 1 87 ? -8.604 10.826 -5.120 1.00 97.81 87 ALA A O 1
ATOM 682 N N . PHE A 1 88 ? -6.877 9.768 -6.091 1.00 97.88 88 PHE A N 1
ATOM 683 C CA . PHE A 1 88 ? -7.388 8.419 -5.851 1.00 97.88 88 PHE A CA 1
ATOM 684 C C . PHE A 1 88 ? -7.530 8.112 -4.354 1.00 97.88 88 PHE A C 1
ATOM 686 O O . PHE A 1 88 ? -8.574 7.613 -3.928 1.00 97.88 88 PHE A O 1
ATOM 693 N N . LEU A 1 89 ? -6.517 8.433 -3.543 1.00 98.38 89 LEU A N 1
ATOM 694 C CA . LEU A 1 89 ? -6.568 8.201 -2.101 1.00 98.38 89 LEU A CA 1
ATOM 695 C C . LEU A 1 89 ? -7.662 9.044 -1.435 1.00 98.38 89 LEU A C 1
ATOM 697 O O . LEU A 1 89 ? -8.422 8.516 -0.625 1.00 98.38 89 LEU A O 1
ATOM 701 N N . ARG A 1 90 ? -7.790 10.322 -1.814 1.00 98.38 90 ARG A N 1
ATOM 702 C CA . ARG A 1 90 ? -8.871 11.194 -1.336 1.00 98.38 90 ARG A CA 1
ATOM 703 C C . ARG A 1 90 ? -10.236 10.614 -1.684 1.00 98.38 90 ARG A C 1
ATOM 705 O O . ARG A 1 90 ? -11.065 10.457 -0.794 1.00 98.38 90 ARG A O 1
ATOM 712 N N . ARG A 1 91 ? -10.440 10.205 -2.938 1.00 98.38 91 ARG A N 1
ATOM 713 C CA . ARG A 1 91 ? -11.710 9.614 -3.369 1.00 98.38 91 ARG A CA 1
ATOM 714 C C . ARG A 1 91 ? -12.019 8.300 -2.652 1.00 98.38 91 ARG A C 1
ATOM 716 O O . ARG A 1 91 ? -13.169 8.030 -2.328 1.00 98.38 91 ARG A O 1
ATOM 723 N N . THR A 1 92 ? -10.998 7.492 -2.387 1.00 98.31 92 THR A N 1
ATOM 724 C CA . THR A 1 92 ? -11.138 6.245 -1.625 1.00 98.31 92 THR A CA 1
ATOM 725 C C . THR A 1 92 ? -11.579 6.532 -0.190 1.00 98.31 92 THR A C 1
ATOM 727 O O . THR A 1 92 ? -12.511 5.898 0.292 1.00 98.31 92 THR A O 1
ATOM 730 N N . ALA A 1 93 ? -10.962 7.513 0.475 1.00 98.12 93 ALA A N 1
ATOM 731 C CA . ALA A 1 93 ? -11.341 7.916 1.827 1.00 98.12 93 ALA A CA 1
ATOM 732 C C . ALA A 1 93 ? -12.755 8.520 1.890 1.00 98.12 93 ALA A C 1
ATOM 734 O O . ALA A 1 93 ? -13.472 8.266 2.846 1.00 98.12 93 ALA A O 1
ATOM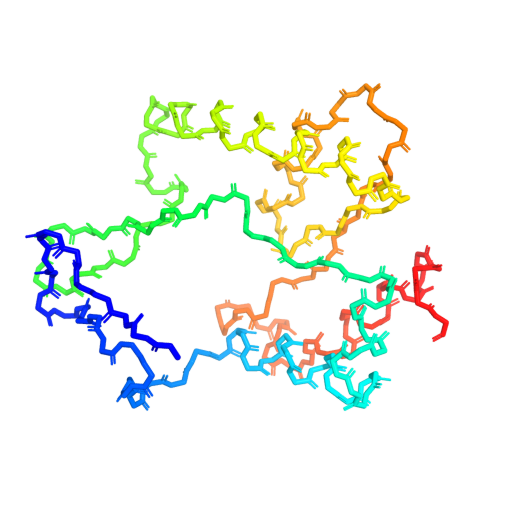 735 N N . GLU A 1 94 ? -13.186 9.264 0.868 1.00 97.94 94 GLU A N 1
ATOM 736 C CA . GLU A 1 94 ? -14.568 9.762 0.771 1.00 97.94 94 GLU A CA 1
ATOM 737 C C . GLU A 1 94 ? -15.607 8.642 0.645 1.00 97.94 94 GLU A C 1
ATOM 739 O O . GLU A 1 94 ? -16.722 8.799 1.117 1.00 97.94 94 GLU A O 1
ATOM 744 N N . ILE A 1 95 ? -15.273 7.537 -0.030 1.00 98.31 95 ILE A N 1
ATOM 745 C CA . ILE A 1 95 ? -16.203 6.418 -0.246 1.00 98.31 95 ILE A CA 1
ATOM 746 C C . ILE A 1 95 ? -16.248 5.491 0.968 1.00 98.31 95 ILE A C 1
ATOM 748 O O . ILE A 1 95 ? -17.312 4.998 1.325 1.00 98.31 95 ILE A O 1
ATOM 752 N N . LEU A 1 96 ? -15.082 5.202 1.549 1.00 98.19 96 LEU A N 1
ATOM 753 C CA . LEU A 1 96 ? -14.958 4.259 2.660 1.00 98.19 96 LEU A CA 1
ATOM 754 C C . LEU A 1 96 ? -15.185 4.912 4.027 1.00 98.19 96 LEU A C 1
ATOM 756 O O . LEU A 1 96 ? -15.318 4.192 5.008 1.00 98.19 96 LEU A O 1
ATOM 760 N N . GLU A 1 97 ? -15.166 6.247 4.089 1.00 98.00 97 GLU A N 1
ATOM 761 C CA . GLU A 1 97 ? -15.338 7.060 5.300 1.00 98.00 97 GLU A CA 1
ATOM 762 C C . GLU A 1 97 ? -14.543 6.544 6.523 1.00 98.00 97 GLU A C 1
ATOM 764 O O . GLU A 1 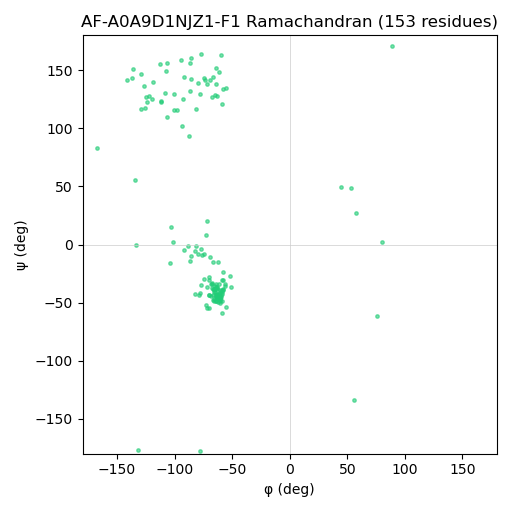97 ? -15.098 6.397 7.614 1.00 98.00 97 GLU A O 1
ATOM 769 N N . PRO A 1 98 ? -13.232 6.244 6.393 1.00 98.12 98 PRO A N 1
ATOM 770 C CA . PRO A 1 98 ? -12.491 5.614 7.474 1.00 98.12 98 PRO A CA 1
ATOM 771 C C . PRO A 1 98 ? -12.193 6.611 8.600 1.00 98.12 98 PRO A C 1
ATOM 773 O O . PRO A 1 98 ? -11.799 7.753 8.351 1.00 98.12 98 PRO A O 1
ATOM 776 N N . GLU A 1 99 ? -12.240 6.153 9.853 1.00 98.12 99 GLU A N 1
ATOM 777 C CA . GLU A 1 99 ? -11.702 6.939 10.973 1.00 98.12 99 GLU A CA 1
ATOM 778 C C . GLU A 1 99 ? -10.172 7.076 10.865 1.00 98.12 99 GLU A C 1
ATOM 780 O O . GLU A 1 99 ? -9.606 8.135 11.154 1.00 98.12 99 GLU A O 1
ATOM 785 N N . TRP A 1 100 ? -9.503 6.006 10.422 1.00 98.56 100 TRP A N 1
ATOM 786 C CA . TRP A 1 100 ? -8.049 5.906 10.362 1.00 98.56 100 TRP A CA 1
ATOM 787 C C . TRP A 1 100 ? -7.535 5.510 8.981 1.00 98.56 100 TRP A C 1
ATOM 789 O O . TRP A 1 100 ? -7.985 4.537 8.381 1.00 98.56 100 TRP A O 1
ATOM 799 N N . VAL A 1 101 ? -6.472 6.184 8.543 1.00 98.69 101 VAL A N 1
ATOM 800 C CA . VAL A 1 101 ? -5.588 5.722 7.469 1.00 98.69 101 VAL A CA 1
ATOM 801 C C . VAL A 1 101 ? -4.222 5.393 8.060 1.00 98.69 101 VAL A C 1
ATOM 803 O O . VAL A 1 101 ? -3.557 6.231 8.675 1.00 98.69 101 VAL A O 1
ATOM 806 N N . VAL A 1 102 ? -3.786 4.148 7.866 1.00 98.69 102 VAL A N 1
ATOM 807 C CA . VAL A 1 102 ? -2.499 3.654 8.364 1.00 98.69 102 VAL A CA 1
ATOM 808 C C . VAL A 1 102 ? -1.519 3.512 7.206 1.00 98.69 102 VAL A C 1
ATOM 810 O O . VAL A 1 102 ? -1.627 2.603 6.386 1.00 98.69 102 VAL A O 1
ATOM 813 N N . GLY A 1 103 ? -0.510 4.379 7.161 1.00 98.31 103 GLY A N 1
ATOM 814 C CA . GLY A 1 103 ? 0.596 4.240 6.219 1.00 98.31 103 GLY A CA 1
ATOM 815 C C . GLY A 1 103 ? 1.455 3.013 6.544 1.00 98.31 103 GLY A C 1
ATOM 816 O O . GLY A 1 103 ? 1.956 2.871 7.662 1.00 98.31 103 GLY A O 1
ATOM 817 N N . ILE A 1 104 ? 1.677 2.132 5.567 1.00 97.62 104 ILE A N 1
ATOM 818 C CA . ILE A 1 104 ? 2.656 1.042 5.680 1.00 97.62 104 ILE A CA 1
ATOM 819 C C . ILE A 1 104 ? 4.019 1.575 5.222 1.00 97.62 104 ILE A C 1
ATOM 821 O O . ILE A 1 104 ? 4.356 1.575 4.040 1.00 97.62 104 ILE A O 1
ATOM 825 N N . GLY A 1 105 ? 4.819 2.048 6.178 1.00 95.62 105 GLY A N 1
ATOM 826 C CA . GLY A 1 105 ? 6.089 2.726 5.918 1.00 95.62 105 GLY A CA 1
ATOM 827 C C . GLY A 1 105 ? 5.968 4.243 5.730 1.00 95.62 105 GLY A C 1
ATOM 828 O O . GLY A 1 105 ? 4.880 4.809 5.662 1.00 95.62 105 GLY A O 1
ATOM 829 N N . ASN A 1 106 ? 7.125 4.910 5.685 1.00 94.75 106 ASN A N 1
ATOM 830 C CA . ASN A 1 106 ? 7.218 6.375 5.745 1.00 94.75 106 ASN A CA 1
ATOM 831 C C . ASN A 1 106 ? 6.604 7.061 4.520 1.00 94.75 106 ASN A C 1
ATOM 833 O O . ASN A 1 106 ? 5.908 8.059 4.666 1.00 94.75 106 ASN A O 1
ATOM 837 N N . PHE A 1 107 ? 6.828 6.507 3.326 1.00 93.44 107 PHE A N 1
ATOM 838 C CA . PHE A 1 107 ? 6.282 7.063 2.089 1.00 93.44 107 PHE A CA 1
ATOM 839 C C . PHE A 1 107 ? 4.748 7.084 2.109 1.00 93.44 107 PHE A C 1
ATOM 841 O O . PHE A 1 107 ? 4.146 8.114 1.829 1.00 93.44 107 PHE A O 1
ATOM 848 N N . ALA A 1 108 ? 4.117 5.970 2.497 1.00 96.62 108 ALA A N 1
ATOM 849 C CA . ALA A 1 108 ? 2.661 5.867 2.548 1.00 96.62 108 ALA A CA 1
ATOM 850 C C . ALA A 1 108 ? 2.049 6.820 3.588 1.00 96.62 108 ALA A C 1
ATOM 852 O O . ALA A 1 108 ? 1.014 7.423 3.324 1.00 96.62 108 ALA A O 1
ATOM 853 N N . GLU A 1 109 ? 2.702 7.002 4.742 1.00 98.00 109 GLU A N 1
ATOM 854 C CA . GLU A 1 109 ? 2.278 7.998 5.733 1.00 98.00 109 GLU A CA 1
ATOM 855 C C . GLU A 1 109 ? 2.355 9.421 5.167 1.00 98.00 109 GLU A C 1
ATOM 857 O O . GLU A 1 109 ? 1.389 10.174 5.268 1.00 98.00 109 GLU A O 1
ATOM 862 N N . ALA A 1 110 ? 3.484 9.792 4.556 1.00 96.81 110 ALA A N 1
ATOM 863 C CA . ALA A 1 110 ? 3.673 11.124 3.988 1.00 96.81 110 ALA A CA 1
ATOM 864 C C . ALA A 1 110 ? 2.657 11.418 2.871 1.00 96.81 110 ALA A C 1
ATOM 866 O O . ALA A 1 110 ? 2.056 12.492 2.856 1.00 96.81 110 ALA A O 1
ATOM 867 N N . ALA A 1 111 ? 2.414 10.444 1.989 1.00 96.50 111 ALA A N 1
ATOM 868 C CA . ALA A 1 111 ? 1.403 10.536 0.942 1.00 96.50 111 ALA A CA 1
ATOM 869 C C . ALA A 1 111 ? -0.010 10.706 1.524 1.00 96.50 111 ALA A C 1
ATOM 871 O O . ALA A 1 111 ? -0.733 11.605 1.105 1.00 96.50 111 ALA A O 1
ATOM 872 N N . ALA A 1 112 ? -0.382 9.924 2.544 1.00 98.31 112 ALA A N 1
ATOM 873 C CA . ALA A 1 112 ? -1.675 10.074 3.210 1.00 98.31 112 ALA A CA 1
ATOM 874 C C . ALA A 1 112 ? -1.836 11.460 3.850 1.00 98.31 112 ALA A C 1
ATOM 876 O O . ALA A 1 112 ? -2.866 12.105 3.660 1.00 98.31 112 ALA A O 1
ATOM 877 N N . ARG A 1 113 ? -0.807 11.952 4.558 1.00 98.50 113 ARG A N 1
ATOM 878 C CA . ARG A 1 113 ? -0.825 13.287 5.183 1.00 98.50 113 ARG A CA 1
ATOM 879 C C . ARG A 1 113 ? -1.004 14.400 4.157 1.00 98.50 113 ARG A C 1
ATOM 881 O O . ARG A 1 113 ? -1.730 15.349 4.429 1.00 98.50 113 ARG A O 1
ATOM 888 N N . ARG A 1 114 ? -0.363 14.278 2.993 1.00 97.50 114 ARG A N 1
ATOM 889 C CA . ARG A 1 114 ? -0.500 15.236 1.893 1.00 97.50 114 ARG A CA 1
ATOM 890 C C . ARG A 1 114 ? -1.888 15.161 1.251 1.00 97.50 114 ARG A C 1
ATOM 892 O O . ARG A 1 114 ? -2.585 16.169 1.204 1.00 97.50 114 ARG A O 1
ATOM 899 N N . ALA A 1 115 ? -2.308 13.979 0.804 1.00 98.00 115 ALA A N 1
ATOM 900 C CA . ALA A 1 115 ? -3.550 13.792 0.052 1.00 98.00 115 ALA A CA 1
ATOM 901 C C . ALA A 1 115 ? -4.810 14.129 0.868 1.00 98.00 115 ALA A C 1
ATOM 903 O O . ALA A 1 115 ? -5.776 14.681 0.333 1.00 98.00 115 ALA A O 1
ATOM 904 N N . LEU A 1 116 ? -4.792 13.819 2.168 1.00 98.44 116 LEU A N 1
ATOM 905 C CA . LEU A 1 116 ? -5.929 13.951 3.084 1.00 98.44 116 LEU A CA 1
ATOM 906 C C . LEU A 1 116 ? -5.819 15.175 4.005 1.00 98.44 116 LEU A C 1
ATOM 908 O O . LEU A 1 116 ? -6.551 15.281 4.992 1.00 98.44 116 LEU A O 1
ATOM 912 N N . ALA A 1 117 ? -4.932 16.122 3.687 1.00 97.94 117 ALA A N 1
ATOM 913 C CA . ALA A 1 117 ? -4.853 17.388 4.401 1.00 97.94 117 ALA A CA 1
ATOM 914 C C . ALA A 1 117 ? -6.219 18.104 4.400 1.00 97.94 117 ALA A C 1
ATOM 916 O O . ALA A 1 117 ? -6.901 18.181 3.371 1.00 97.94 117 ALA A O 1
ATOM 917 N N . GLY A 1 118 ? -6.615 18.609 5.573 1.00 96.69 118 GLY A N 1
ATOM 918 C CA . GLY A 1 118 ? -7.900 19.283 5.788 1.00 96.69 118 GLY A CA 1
ATOM 919 C C . GLY A 1 118 ? -9.102 18.352 5.983 1.00 96.69 118 GLY A C 1
ATOM 920 O O . GLY A 1 118 ? -10.214 18.844 6.139 1.00 96.69 118 GLY A O 1
ATOM 921 N N . THR A 1 119 ? -8.904 17.031 5.989 1.00 97.25 119 THR A N 1
ATOM 922 C CA . THR A 1 119 ? -9.955 16.054 6.325 1.00 97.25 119 THR A CA 1
ATOM 923 C C . THR A 1 119 ? -9.894 15.674 7.813 1.00 97.25 119 THR A C 1
ATOM 925 O O . THR A 1 119 ? -8.840 15.834 8.435 1.00 97.25 119 THR A O 1
ATOM 928 N N . PRO 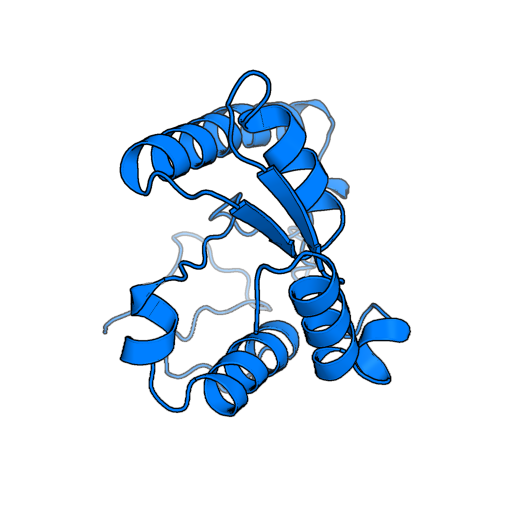A 1 120 ? -10.986 15.155 8.409 1.00 96.88 120 PRO A N 1
ATOM 929 C CA . PRO A 1 120 ? -10.978 14.680 9.796 1.00 96.88 120 PRO A CA 1
ATOM 930 C C . PRO A 1 120 ? -10.308 13.304 9.978 1.00 96.88 120 PRO A C 1
ATOM 932 O O . PRO A 1 120 ? -10.194 12.835 11.110 1.00 96.88 120 PRO A O 1
ATOM 935 N N . VAL A 1 121 ? -9.877 12.649 8.892 1.00 98.31 121 VAL A N 1
ATOM 936 C CA . VAL A 1 121 ? -9.282 11.306 8.925 1.00 98.31 121 VAL A CA 1
ATOM 937 C C . VAL A 1 121 ? -7.985 11.324 9.732 1.00 98.31 121 VAL A C 1
ATOM 939 O O . VAL A 1 121 ? -7.072 12.113 9.470 1.00 98.31 121 VAL A O 1
ATOM 942 N N . LYS A 1 122 ? -7.869 10.420 10.705 1.00 98.50 122 LYS A N 1
ATOM 943 C CA . LYS A 1 122 ? -6.664 10.280 11.525 1.00 98.50 122 LYS A CA 1
ATOM 944 C C . LYS A 1 122 ? -5.609 9.485 10.765 1.00 98.50 122 LYS A C 1
ATOM 946 O O . LYS A 1 122 ? -5.909 8.490 10.109 1.00 98.50 122 LYS A O 1
ATOM 951 N N . ILE A 1 123 ? -4.349 9.906 10.864 1.00 98.62 123 ILE A N 1
ATOM 952 C CA . ILE A 1 123 ? -3.250 9.293 10.108 1.00 98.62 123 ILE A CA 1
ATOM 953 C C . ILE A 1 123 ? -2.151 8.826 11.051 1.00 98.62 123 ILE A C 1
ATOM 955 O O . ILE A 1 123 ? -1.548 9.626 11.775 1.00 98.62 123 ILE A O 1
ATOM 959 N N . THR A 1 124 ? -1.845 7.533 10.979 1.00 98.31 124 THR A N 1
ATOM 960 C CA . THR A 1 124 ? -0.709 6.917 11.672 1.00 98.31 124 THR A CA 1
ATOM 961 C C . THR A 1 124 ? 0.099 6.041 10.720 1.00 98.31 124 THR A C 1
ATOM 963 O O . THR A 1 124 ? -0.169 5.970 9.520 1.00 98.31 124 THR A O 1
ATOM 966 N N . ARG A 1 125 ? 1.126 5.381 11.250 1.00 98.06 125 ARG A N 1
ATOM 967 C CA . ARG A 1 125 ? 2.041 4.544 10.482 1.00 98.06 125 ARG A CA 1
ATOM 968 C C . ARG A 1 125 ? 2.438 3.299 11.248 1.00 98.06 125 ARG A C 1
ATOM 970 O O . ARG A 1 125 ? 2.781 3.376 12.427 1.00 98.06 125 ARG A O 1
ATOM 977 N N . VAL A 1 126 ? 2.540 2.190 10.522 1.00 97.88 126 VAL A N 1
ATOM 978 C CA . VAL A 1 126 ? 3.311 1.009 10.930 1.00 97.88 126 VAL A CA 1
ATOM 979 C C . VAL A 1 126 ? 4.597 0.910 10.111 1.00 97.88 126 VAL A C 1
ATOM 981 O O . VAL A 1 126 ? 4.712 1.454 9.010 1.00 97.88 126 VAL A O 1
ATOM 984 N N . ILE A 1 127 ? 5.609 0.225 10.643 1.00 96.00 127 ILE A N 1
ATOM 985 C CA . ILE A 1 127 ? 6.840 -0.037 9.884 1.00 96.00 127 ILE A CA 1
ATOM 986 C C . ILE A 1 127 ? 6.531 -0.867 8.627 1.00 96.00 127 ILE A C 1
ATOM 988 O O . ILE A 1 127 ? 5.626 -1.696 8.635 1.00 96.00 127 ILE A O 1
ATOM 992 N N . HIS A 1 128 ? 7.286 -0.679 7.542 1.00 95.81 128 HIS A N 1
ATOM 993 C CA . HIS A 1 128 ? 7.087 -1.481 6.330 1.00 95.81 128 HIS A CA 1
ATOM 994 C C . HIS A 1 128 ? 7.586 -2.928 6.546 1.00 95.81 128 HIS A C 1
ATOM 996 O O . HIS A 1 128 ? 8.687 -3.099 7.075 1.00 95.81 128 HIS A O 1
ATOM 1002 N N . PRO A 1 129 ? 6.869 -3.972 6.080 1.00 96.38 129 PRO A N 1
ATOM 1003 C CA . PRO A 1 129 ? 7.267 -5.378 6.253 1.00 96.38 129 PRO A CA 1
ATOM 1004 C C . PRO A 1 129 ? 8.457 -5.841 5.400 1.00 96.38 129 PRO A C 1
ATOM 1006 O O . PRO A 1 129 ? 8.774 -7.031 5.376 1.00 96.38 129 PRO A O 1
ATOM 1009 N N . SER A 1 130 ? 9.139 -4.922 4.710 1.00 92.25 130 SER A N 1
ATOM 1010 C CA . SER A 1 130 ? 10.165 -5.271 3.723 1.00 92.25 130 SER A CA 1
ATOM 1011 C C . SER A 1 130 ? 11.395 -5.858 4.414 1.00 92.25 130 SER A C 1
ATOM 1013 O O . SER A 1 130 ? 11.801 -5.347 5.464 1.00 92.25 130 SER A O 1
ATOM 1015 N N . PRO A 1 131 ? 12.045 -6.877 3.823 1.00 87.38 131 PRO A N 1
ATOM 1016 C CA . PRO A 1 131 ? 13.296 -7.415 4.346 1.00 87.38 131 PRO A CA 1
ATOM 1017 C C . PRO A 1 131 ? 14.443 -6.393 4.360 1.00 87.38 131 PRO A C 1
ATOM 1019 O O . PRO A 1 131 ? 15.429 -6.606 5.061 1.00 87.38 131 PRO A O 1
ATOM 1022 N N . ALA A 1 132 ? 14.307 -5.265 3.652 1.00 87.56 132 ALA A N 1
ATOM 1023 C CA . ALA A 1 132 ? 15.260 -4.158 3.706 1.00 87.56 132 ALA A CA 1
ATOM 1024 C C . ALA A 1 132 ? 15.299 -3.446 5.074 1.00 87.56 132 ALA A C 1
ATOM 1026 O O . ALA A 1 132 ? 16.236 -2.700 5.341 1.00 87.56 132 ALA A O 1
ATOM 1027 N N . SER A 1 133 ? 14.306 -3.657 5.949 1.00 85.38 133 SER A N 1
ATOM 1028 C CA . SER A 1 133 ? 14.294 -3.098 7.303 1.00 85.38 133 SER A CA 1
ATOM 1029 C C . SER A 1 133 ? 14.788 -4.129 8.329 1.00 85.38 133 SER A C 1
ATOM 1031 O O . SER A 1 133 ? 14.086 -5.115 8.580 1.00 85.38 133 SER A O 1
ATOM 1033 N N . PRO A 1 134 ? 15.929 -3.899 9.017 1.00 86.19 134 PRO A N 1
ATOM 1034 C CA . PRO A 1 134 ? 16.390 -4.778 10.099 1.00 86.19 134 PRO A CA 1
ATOM 1035 C C . PRO A 1 134 ? 15.340 -4.945 11.203 1.00 86.19 134 PRO A C 1
ATOM 1037 O O . PRO A 1 134 ? 15.146 -6.029 11.753 1.00 86.19 134 PRO A O 1
ATOM 1040 N N . ALA A 1 135 ? 14.598 -3.871 11.485 1.00 83.06 135 ALA A N 1
ATOM 1041 C CA . ALA A 1 135 ? 13.527 -3.866 12.466 1.00 83.06 135 ALA A CA 1
ATOM 1042 C C . ALA A 1 135 ? 12.377 -4.816 12.097 1.00 83.06 135 ALA A C 1
ATOM 1044 O O . ALA A 1 135 ? 11.829 -5.435 13.011 1.00 83.06 135 ALA A O 1
ATOM 1045 N N . ALA A 1 136 ? 12.038 -4.924 10.806 1.00 88.38 136 ALA A N 1
ATOM 1046 C CA . ALA A 1 136 ? 11.005 -5.826 10.299 1.00 88.38 136 ALA A CA 1
ATOM 1047 C C . ALA A 1 136 ? 11.466 -7.292 10.275 1.00 88.38 136 ALA A C 1
ATOM 1049 O O . ALA A 1 136 ? 10.655 -8.195 10.449 1.00 88.38 136 ALA A O 1
ATOM 1050 N N . ASN A 1 137 ? 12.767 -7.538 10.098 1.00 90.50 137 ASN A N 1
ATOM 1051 C CA . ASN A 1 137 ? 13.319 -8.893 10.143 1.00 90.50 137 ASN A CA 1
ATOM 1052 C C . ASN A 1 137 ? 13.309 -9.496 11.548 1.00 90.50 137 ASN A C 1
ATOM 1054 O O . ASN A 1 137 ? 13.173 -10.708 11.668 1.00 90.50 137 ASN A O 1
ATOM 1058 N N . LYS A 1 138 ? 13.435 -8.665 12.591 1.00 91.38 138 LYS A N 1
ATOM 1059 C CA . LYS A 1 138 ? 13.387 -9.126 13.983 1.00 91.38 138 LYS A CA 1
ATOM 1060 C C . LYS A 1 138 ? 11.976 -9.535 14.408 1.00 91.38 138 LYS A C 1
ATOM 1062 O O . LYS A 1 138 ? 11.797 -10.628 14.919 1.00 91.38 138 LYS A O 1
ATOM 1067 N N . ASP A 1 139 ? 11.015 -8.630 14.243 1.00 94.56 139 ASP A N 1
ATOM 1068 C CA . ASP A 1 139 ? 9.621 -8.846 14.639 1.00 94.56 139 ASP A CA 1
ATOM 1069 C C . ASP A 1 139 ? 8.739 -7.752 14.024 1.00 94.56 139 ASP A C 1
ATOM 1071 O O . ASP A 1 139 ? 8.495 -6.703 14.624 1.00 94.56 139 ASP A O 1
ATOM 1075 N N . TRP A 1 140 ? 8.334 -7.938 12.767 1.00 97.38 140 TRP A N 1
ATOM 1076 C CA . TRP A 1 140 ? 7.425 -6.991 12.124 1.00 97.38 140 TRP A CA 1
ATOM 1077 C C . TRP A 1 140 ? 6.013 -7.051 12.724 1.00 97.38 140 TRP A C 1
ATOM 1079 O O . TRP A 1 140 ? 5.422 -6.003 12.986 1.00 97.38 140 TRP A O 1
ATOM 1089 N N . ALA A 1 141 ? 5.498 -8.262 12.960 1.00 97.06 141 ALA A N 1
ATOM 1090 C CA . ALA A 1 141 ? 4.127 -8.504 13.400 1.00 97.06 141 ALA A CA 1
ATOM 1091 C C . ALA A 1 141 ? 3.853 -7.911 14.789 1.00 97.06 141 ALA A C 1
ATOM 1093 O O . ALA A 1 141 ? 2.891 -7.157 14.954 1.00 97.06 141 ALA A O 1
ATOM 1094 N N . GLY A 1 142 ? 4.733 -8.162 15.762 1.00 97.25 142 GLY A N 1
ATOM 1095 C CA . GLY A 1 142 ? 4.605 -7.609 17.108 1.00 97.25 142 GLY A CA 1
ATOM 1096 C C . GLY A 1 142 ? 4.749 -6.089 17.126 1.00 97.25 142 GL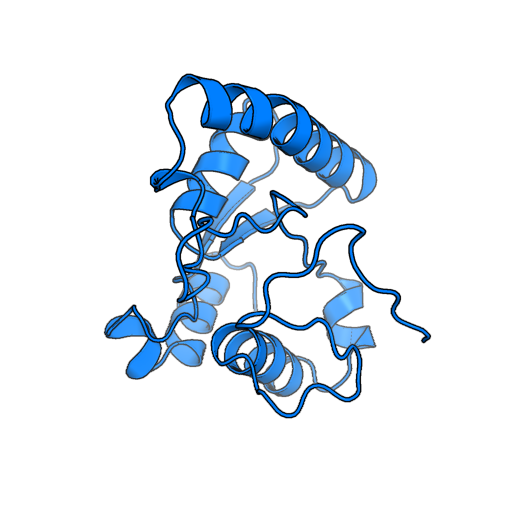Y A C 1
ATOM 1097 O O . GLY A 1 142 ? 3.970 -5.408 17.787 1.00 97.25 142 GLY A O 1
ATOM 1098 N N . LYS A 1 143 ? 5.655 -5.514 16.323 1.00 96.88 143 LYS A N 1
ATOM 1099 C CA . LYS A 1 143 ? 5.807 -4.048 16.219 1.00 96.88 143 LYS A CA 1
ATOM 1100 C C . LYS A 1 143 ? 4.604 -3.359 15.587 1.00 96.88 143 LYS A C 1
ATOM 1102 O O . LYS A 1 143 ? 4.197 -2.302 16.066 1.00 96.88 143 LYS A O 1
ATOM 1107 N N . ALA A 1 144 ? 4.058 -3.924 14.510 1.00 97.69 144 ALA A N 1
ATOM 1108 C CA . ALA A 1 144 ? 2.848 -3.401 13.884 1.00 97.69 144 ALA A CA 1
ATOM 1109 C C . ALA A 1 144 ? 1.662 -3.486 14.856 1.00 97.69 144 ALA A C 1
ATOM 1111 O O . ALA A 1 144 ? 0.975 -2.489 15.062 1.00 97.69 144 ALA A O 1
ATOM 1112 N N . THR A 1 145 ? 1.495 -4.631 15.525 1.00 98.06 145 THR A N 1
ATOM 1113 C CA . THR A 1 145 ? 0.436 -4.849 16.521 1.00 98.06 145 THR A CA 1
ATOM 1114 C C . THR A 1 145 ? 0.548 -3.877 17.689 1.00 98.06 145 THR A C 1
ATOM 1116 O O . THR A 1 145 ? -0.416 -3.181 17.988 1.00 98.06 145 THR A O 1
ATOM 1119 N N . ALA A 1 146 ? 1.728 -3.750 18.301 1.00 97.56 146 ALA A N 1
ATOM 1120 C CA . ALA A 1 146 ? 1.950 -2.840 19.423 1.00 97.56 146 ALA A CA 1
ATOM 1121 C C . ALA A 1 146 ? 1.617 -1.387 19.060 1.00 97.56 146 ALA A C 1
ATOM 1123 O O . ALA A 1 146 ? 1.015 -0.672 19.856 1.00 97.56 146 ALA A O 1
ATOM 1124 N N . LYS A 1 147 ? 1.964 -0.954 17.840 1.00 97.56 147 LYS A N 1
ATOM 1125 C CA . LYS A 1 147 ? 1.622 0.384 17.350 1.00 97.56 147 LYS A CA 1
ATOM 1126 C C . LYS A 1 147 ? 0.113 0.560 17.174 1.00 97.56 147 LYS A C 1
ATOM 1128 O O . LYS A 1 147 ? -0.422 1.566 17.624 1.00 97.56 147 LYS A O 1
ATOM 1133 N N . LEU A 1 148 ? -0.566 -0.398 16.547 1.00 98.12 148 LEU A N 1
ATOM 1134 C CA . LEU A 1 148 ? -2.008 -0.319 16.294 1.00 98.12 148 LEU A CA 1
ATOM 1135 C C . LEU A 1 148 ? -2.833 -0.392 17.588 1.00 98.12 148 LEU A C 1
ATOM 1137 O O . LEU A 1 148 ? -3.834 0.309 17.706 1.00 98.12 148 LEU A O 1
ATOM 1141 N N . VAL A 1 149 ? -2.375 -1.159 18.581 1.00 98.00 149 VAL A N 1
ATOM 1142 C CA . VAL A 1 149 ? -2.973 -1.198 19.925 1.00 98.00 149 VAL A CA 1
ATOM 1143 C C . VAL A 1 149 ? -2.726 0.106 20.686 1.00 98.00 149 VAL A C 1
ATOM 1145 O O . VAL A 1 149 ? -3.648 0.653 21.283 1.00 98.00 149 VAL A O 1
ATOM 1148 N N . ALA A 1 150 ? -1.511 0.662 20.632 1.00 97.56 150 ALA A N 1
ATOM 1149 C CA . ALA A 1 150 ? -1.199 1.933 21.294 1.00 97.56 150 ALA A CA 1
ATOM 1150 C C . ALA A 1 150 ? -2.041 3.108 20.761 1.00 97.56 150 ALA A C 1
ATOM 1152 O O . ALA A 1 150 ? -2.421 3.990 21.528 1.00 97.56 150 ALA A O 1
ATOM 1153 N N . GLU A 1 151 ? -2.363 3.100 19.465 1.00 96.50 151 GLU A N 1
ATOM 1154 C CA . GLU A 1 151 ? -3.261 4.076 18.823 1.00 96.50 151 GLU A CA 1
ATOM 1155 C C . GLU A 1 151 ? -4.751 3.748 19.018 1.00 96.50 151 GLU A C 1
ATOM 1157 O O . GLU A 1 151 ? -5.608 4.495 18.551 1.00 96.50 151 GLU A O 1
ATOM 1162 N N . LYS A 1 152 ? -5.070 2.641 19.706 1.00 96.50 152 LYS A N 1
ATOM 1163 C CA . LYS A 1 152 ? -6.433 2.127 19.927 1.00 96.50 152 LYS A CA 1
ATOM 1164 C C . LYS A 1 152 ? -7.202 1.838 18.633 1.00 96.50 152 LYS A C 1
ATOM 1166 O O . LYS A 1 152 ? -8.424 1.892 18.608 1.00 96.50 152 LYS A O 1
ATOM 1171 N N . ILE A 1 153 ? -6.475 1.525 17.562 1.00 96.62 153 ILE A N 1
ATOM 1172 C CA . ILE A 1 153 ? -7.048 1.034 16.301 1.00 96.62 153 ILE A CA 1
ATOM 1173 C C . ILE A 1 153 ? -7.418 -0.442 16.455 1.00 96.62 153 ILE A C 1
ATOM 1175 O O . ILE A 1 153 ? -8.393 -0.921 15.885 1.00 96.62 153 ILE A O 1
ATOM 1179 N N . TRP A 1 154 ? -6.611 -1.171 17.221 1.00 96.19 154 TRP A N 1
ATOM 1180 C CA . TRP A 1 154 ? -6.775 -2.586 17.515 1.00 96.19 154 TRP A CA 1
ATOM 1181 C C . TRP A 1 154 ? -6.959 -2.791 19.018 1.00 96.19 154 TRP A C 1
ATOM 1183 O O . TRP A 1 154 ? -6.262 -2.159 19.810 1.00 96.19 154 TRP A O 1
ATOM 1193 N N . ASN A 1 155 ? -7.868 -3.700 19.380 1.00 82.75 155 ASN A N 1
ATOM 1194 C CA . ASN A 1 155 ? -8.100 -4.140 20.760 1.00 82.75 155 ASN A CA 1
ATOM 1195 C C . ASN A 1 155 ? -7.216 -5.328 21.155 1.00 82.75 155 ASN A C 1
ATOM 1197 O O . ASN A 1 155 ? -6.844 -6.120 20.250 1.00 82.75 155 ASN A O 1
#

Sequence (155 aa):
GFVGKPPREHPAKPVEGFACPRSEVSGKRLWGLFRERFGTPENFFAEHFAANFCPLLFIAGNERGKNLTPENLSAEEREALNAPCDAFLRRTAEILEPEWVVGIGNFAEAAARRALAGTPVKITRVIHPSPASPAANKDWAGKATAKLVAEKIWN

Solvent-accessible surface area (backbone atoms only — not comparable to full-atom values): 9414 Å² total; per-residue (Å²): 132,93,64,81,70,67,98,76,70,50,88,70,59,70,72,54,54,92,71,48,89,74,81,60,62,33,59,52,50,54,53,46,46,49,41,73,74,43,68,45,69,66,63,41,56,72,84,49,84,89,81,72,70,64,93,77,84,48,62,42,94,52,90,71,40,48,77,44,54,69,89,71,45,54,74,66,58,36,49,68,50,43,57,61,27,30,50,49,51,38,55,49,44,69,73,65,63,50,70,65,47,72,11,66,20,70,68,44,29,54,50,48,56,62,42,44,59,95,53,92,55,41,76,48,67,35,76,42,52,38,80,90,33,71,68,27,67,76,46,37,62,62,54,38,48,53,48,36,39,74,71,64,77,40,134

pLDDT: mean 95.41, std 3.59, range [82.12, 98.69]

Secondary structure (DSSP, 8-state):
------SS--TTS---GGG--PPPHHHHHHHHHHHHHHSSHHHHHTT-----S----EE-SSTT--EE-GGGS-HHHHHHHHHHHHHHHHHHHHHH--SEEEEESHHHHHHHHHHTTTSS-EEEEE----TT-HHHHHHHHHHHHHHHHHTTS--

InterPro domains:
  IPR036895 Uracil-DNA glycosylase-like domain superfamily [G3DSA:3.40.470.10] (1-153)
  IPR036895 Uracil-DNA glycosylase-like domain superfamily [SSF52141] (2-150)
  IPR039134 Single-strand selective monofunctional uracil DNA glycosylase [PTHR13235] (3-153)

Mean predicted aligned error: 3.14 Å